Protein AF-A0A1Z1WS24-F1 (afdb_monomer_lite)

pLDDT: mean 85.0, std 11.17, range [39.12, 95.31]

Radius of gyration: 17.43 Å; chains: 1; bounding box: 43×32×45 Å

Foldseek 3Di:
DAEPPDGPDDQVVDDPPPGDDDDYDPHLVVVVVCVLVVNDDDDDAPVSCVVDPDPSDDDDDDPPDDHDDDDDDDDPDDPDPCPVVVVVVVVVVVVVVVVVPDD

Sequence (103 aa):
MICSTAATTAAHLWPTGRRPHTFEVPGVDEWLTTIATGEAVGVTAESAGHSHPHPAVRYVPLTDAPSVTVHLVHPRVPRHPATAEFLDHIRLLLAGATRAGRP

Structure (mmCIF, N/CA/C/O backbone):
data_AF-A0A1Z1WS24-F1
#
_entry.id   AF-A0A1Z1WS24-F1
#
loop_
_atom_site.group_PDB
_atom_site.id
_atom_site.type_symbol
_atom_site.label_atom_id
_atom_site.label_alt_id
_atom_site.label_comp_id
_atom_site.label_asym_id
_atom_site.label_entity_id
_atom_site.label_seq_id
_atom_site.pdbx_PDB_ins_code
_atom_site.Cartn_x
_atom_site.Cartn_y
_atom_site.Cartn_z
_atom_site.occupancy
_atom_site.B_iso_or_equiv
_atom_site.auth_seq_id
_atom_site.auth_comp_id
_atom_site.auth_asym_id
_atom_site.auth_atom_id
_atom_site.pdbx_PDB_model_num
ATOM 1 N N . MET A 1 1 ? -4.341 7.921 9.216 1.00 68.00 1 MET A N 1
ATOM 2 C CA . MET A 1 1 ? -3.086 8.657 8.939 1.00 68.00 1 MET A CA 1
ATOM 3 C C . MET A 1 1 ? -2.650 8.422 7.500 1.00 68.00 1 MET A C 1
ATOM 5 O O . MET A 1 1 ? -2.885 7.320 7.010 1.00 68.00 1 MET A O 1
ATOM 9 N N . ILE A 1 2 ? -2.063 9.421 6.835 1.00 72.56 2 ILE A N 1
ATOM 10 C CA . ILE A 1 2 ? -1.593 9.334 5.439 1.00 72.56 2 ILE A CA 1
ATOM 11 C C . ILE A 1 2 ? -0.080 9.609 5.413 1.00 72.56 2 ILE A C 1
ATOM 13 O O . ILE A 1 2 ? 0.370 10.602 5.977 1.00 72.56 2 ILE A O 1
ATOM 17 N N . CYS A 1 3 ? 0.700 8.724 4.786 1.00 61.47 3 CYS A N 1
ATOM 18 C CA . CYS A 1 3 ? 2.137 8.931 4.574 1.00 61.47 3 CYS A CA 1
ATOM 19 C C . CYS A 1 3 ? 2.363 9.932 3.431 1.00 61.47 3 CYS A C 1
ATOM 21 O O . CYS A 1 3 ? 1.850 9.729 2.333 1.00 61.47 3 CYS A O 1
ATOM 23 N N . SER A 1 4 ? 3.145 10.987 3.649 1.00 64.50 4 SER A N 1
ATOM 24 C CA . SER A 1 4 ? 3.348 12.041 2.641 1.00 64.50 4 SER A CA 1
ATOM 25 C C . SER A 1 4 ? 4.107 11.576 1.387 1.00 64.50 4 SER A C 1
ATOM 27 O O . SER A 1 4 ? 3.934 12.150 0.314 1.00 64.50 4 SER A O 1
ATOM 29 N N . THR A 1 5 ? 4.923 10.523 1.490 1.00 60.28 5 THR A N 1
ATOM 30 C CA . THR A 1 5 ? 5.848 10.092 0.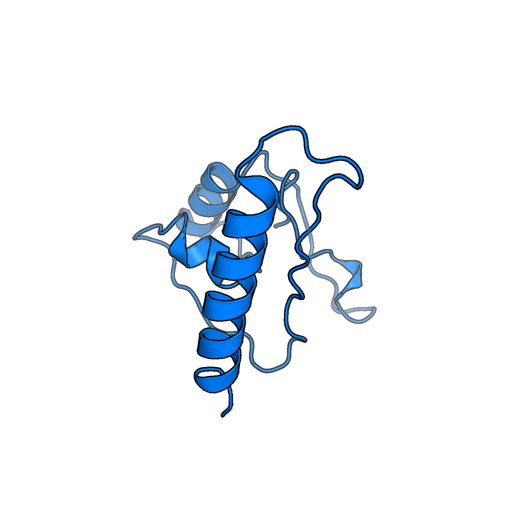423 1.00 60.28 5 THR A CA 1
ATOM 31 C C . THR A 1 5 ? 5.430 8.817 -0.306 1.00 60.28 5 THR A C 1
ATOM 33 O O . THR A 1 5 ? 5.878 8.578 -1.426 1.00 60.28 5 THR A O 1
ATOM 36 N N . ALA A 1 6 ? 4.567 7.998 0.296 1.00 62.84 6 ALA A N 1
ATOM 37 C CA . ALA A 1 6 ? 4.192 6.690 -0.245 1.00 62.84 6 ALA A CA 1
ATOM 38 C C . ALA A 1 6 ? 2.723 6.317 0.022 1.00 62.84 6 ALA A C 1
ATOM 40 O O . ALA A 1 6 ? 2.371 5.135 0.033 1.00 62.84 6 ALA A O 1
ATOM 41 N N . ALA A 1 7 ? 1.848 7.299 0.269 1.00 70.06 7 ALA A N 1
ATOM 42 C CA . ALA A 1 7 ? 0.438 7.009 0.496 1.00 70.06 7 ALA A CA 1
ATOM 43 C C . ALA A 1 7 ? -0.238 6.427 -0.746 1.00 70.06 7 ALA A C 1
ATOM 45 O O . ALA A 1 7 ? -0.357 7.061 -1.790 1.00 70.06 7 ALA A O 1
ATOM 46 N N . THR A 1 8 ? -0.789 5.235 -0.565 1.00 75.12 8 THR A N 1
ATOM 47 C CA . THR A 1 8 ? -1.732 4.597 -1.488 1.00 75.12 8 THR A CA 1
ATOM 48 C C . THR A 1 8 ? -3.186 4.801 -1.049 1.00 75.12 8 THR A C 1
ATOM 50 O O . THR A 1 8 ? -4.109 4.320 -1.699 1.00 75.12 8 THR A O 1
ATOM 53 N N . THR A 1 9 ? -3.405 5.533 0.049 1.00 76.94 9 THR A N 1
ATOM 54 C CA . THR A 1 9 ? -4.710 5.725 0.690 1.00 76.94 9 THR A CA 1
ATOM 55 C C . THR A 1 9 ? -5.000 7.201 0.933 1.00 76.94 9 THR A C 1
ATOM 57 O O . THR A 1 9 ? -4.125 7.926 1.402 1.00 76.94 9 THR A O 1
ATOM 60 N N . ALA A 1 10 ? -6.240 7.637 0.706 1.00 82.50 10 ALA A N 1
ATOM 61 C CA . ALA A 1 10 ? -6.675 9.011 0.952 1.00 82.50 10 ALA A CA 1
ATOM 62 C C . ALA A 1 10 ? -8.124 9.069 1.454 1.00 82.50 10 ALA A C 1
ATOM 64 O O . ALA A 1 10 ? -8.926 8.196 1.139 1.00 82.50 10 ALA A O 1
ATOM 65 N N . ALA A 1 11 ? -8.492 10.124 2.190 1.00 83.94 11 ALA A N 1
ATOM 66 C CA . ALA A 1 11 ? -9.811 10.244 2.830 1.00 83.94 11 ALA A CA 1
ATOM 67 C C . ALA A 1 11 ? -11.004 10.118 1.856 1.00 83.94 11 ALA A C 1
ATOM 69 O O . ALA A 1 11 ? -12.081 9.680 2.252 1.00 83.94 11 ALA A O 1
ATOM 70 N N . HIS A 1 12 ? -10.826 10.474 0.579 1.00 83.31 12 HIS A N 1
ATOM 71 C CA . HIS A 1 12 ? -11.874 10.364 -0.440 1.00 83.31 12 HIS A CA 1
ATOM 72 C C . HIS A 1 12 ? -12.206 8.916 -0.838 1.00 83.31 12 HIS A C 1
ATOM 74 O O . HIS A 1 12 ? -13.237 8.708 -1.470 1.00 83.31 12 HIS A O 1
ATOM 80 N N . LEU A 1 13 ? -11.374 7.936 -0.458 1.00 85.12 13 LEU A N 1
ATOM 81 C CA . LEU A 1 13 ? -11.658 6.509 -0.644 1.00 85.12 13 LEU A CA 1
ATOM 82 C C . LEU A 1 13 ? -12.800 6.017 0.258 1.00 85.12 13 LEU A C 1
ATOM 84 O O . LEU A 1 13 ? -13.372 4.961 0.006 1.00 85.12 13 LEU A O 1
ATOM 88 N N . TRP A 1 14 ? -13.156 6.781 1.295 1.00 86.56 14 TRP A N 1
ATOM 89 C CA . TRP A 1 14 ? -14.285 6.473 2.166 1.00 86.56 14 TRP A CA 1
ATOM 90 C C . TRP A 1 14 ? -15.582 7.125 1.665 1.00 86.56 14 TRP A C 1
ATOM 92 O O . TRP A 1 14 ? -15.557 8.281 1.212 1.00 86.56 14 TRP A O 1
ATOM 102 N N . PRO A 1 15 ? -16.735 6.437 1.814 1.00 87.81 15 PRO A N 1
ATOM 103 C CA . PRO A 1 15 ? -18.041 6.996 1.492 1.00 87.81 15 PRO A CA 1
ATOM 104 C C . PRO A 1 15 ? -18.287 8.342 2.177 1.00 87.81 15 PRO A C 1
ATOM 106 O O . PRO A 1 15 ? -17.861 8.582 3.313 1.00 87.81 15 PRO A O 1
ATOM 109 N N . THR A 1 16 ? -19.026 9.218 1.500 1.00 88.50 16 THR A N 1
ATOM 110 C CA . THR A 1 16 ? -19.462 10.499 2.062 1.00 88.50 16 THR A CA 1
ATOM 111 C C . THR A 1 16 ? -20.204 10.266 3.385 1.00 88.50 16 THR A C 1
ATOM 113 O O . THR A 1 16 ? -21.087 9.418 3.464 1.00 88.50 16 THR A O 1
ATOM 116 N N . GLY A 1 17 ? -19.812 10.984 4.444 1.00 88.56 17 GLY A N 1
ATOM 117 C CA . GLY A 1 17 ? -20.352 10.810 5.802 1.00 88.56 17 GLY A CA 1
ATOM 118 C C . GLY A 1 17 ? -19.636 9.765 6.672 1.00 88.56 17 GLY A C 1
ATOM 119 O O . GLY A 1 17 ? -19.916 9.691 7.863 1.00 88.56 17 GLY A O 1
ATOM 120 N N . ARG A 1 18 ? -18.689 8.991 6.119 1.00 88.19 18 ARG A N 1
ATOM 121 C CA . ARG A 1 18 ? -17.843 8.029 6.862 1.00 88.19 18 ARG A CA 1
ATOM 122 C C . ARG A 1 18 ? -16.344 8.270 6.675 1.00 88.19 18 ARG A C 1
ATOM 124 O O . ARG A 1 18 ? -15.535 7.367 6.873 1.00 88.19 18 ARG A O 1
ATOM 131 N N . ARG A 1 19 ? -15.966 9.477 6.253 1.00 89.69 19 ARG A N 1
ATOM 132 C CA . ARG A 1 19 ? -14.561 9.829 6.045 1.00 89.69 19 ARG A CA 1
ATOM 133 C C . ARG A 1 19 ? -13.856 9.972 7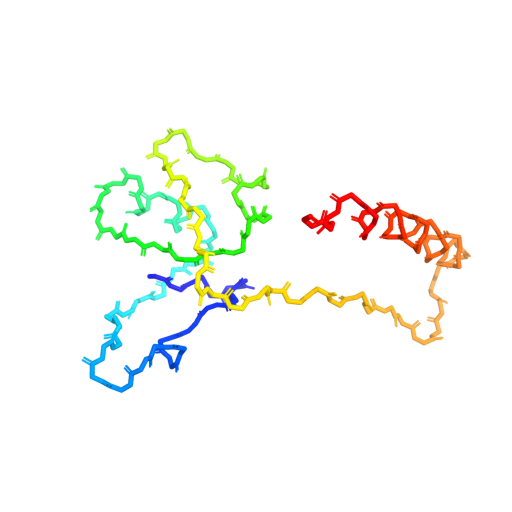.394 1.00 89.69 19 ARG A C 1
ATOM 135 O O . ARG A 1 19 ? -14.362 10.706 8.242 1.00 89.69 19 ARG A O 1
ATOM 142 N N . PRO A 1 20 ? -12.710 9.308 7.600 1.00 88.12 20 PRO A N 1
ATOM 143 C CA . PRO A 1 20 ? -11.942 9.480 8.822 1.00 88.12 20 PRO A CA 1
ATOM 144 C C . PRO A 1 20 ? -11.315 10.877 8.870 1.00 88.12 20 PRO A C 1
ATOM 146 O O . PRO A 1 20 ? -11.032 11.483 7.834 1.00 88.12 20 PRO A O 1
ATOM 149 N N . HIS A 1 21 ? -11.029 11.360 10.078 1.00 88.69 21 HIS A N 1
ATOM 150 C CA . HIS A 1 21 ? -10.102 12.473 10.249 1.00 88.69 21 HIS A CA 1
ATOM 151 C C . HIS A 1 21 ? -8.688 12.001 9.898 1.00 88.69 21 HIS A C 1
ATOM 153 O O . HIS A 1 21 ? -8.233 10.951 10.358 1.00 88.69 21 HIS A O 1
ATOM 159 N N . THR A 1 22 ? -7.996 12.763 9.057 1.00 88.94 22 THR A N 1
ATOM 160 C CA . THR A 1 22 ? -6.658 12.417 8.576 1.00 88.94 22 THR A CA 1
ATOM 161 C C . THR A 1 22 ? -5.678 13.533 8.876 1.00 88.94 22 THR A C 1
ATOM 163 O O . THR A 1 22 ? -6.007 14.705 8.734 1.00 88.94 22 THR A O 1
ATOM 166 N N . PHE A 1 23 ? -4.458 13.144 9.219 1.00 88.56 23 PHE A N 1
ATOM 167 C CA . PHE A 1 23 ? -3.293 14.010 9.287 1.00 88.56 23 PHE A CA 1
ATOM 168 C C . PHE A 1 23 ? -2.133 13.334 8.553 1.00 88.56 23 PHE A C 1
ATOM 170 O O . PHE A 1 23 ? -2.145 12.109 8.343 1.00 88.56 23 PHE A O 1
ATOM 177 N N . GLU A 1 24 ? -1.176 14.154 8.139 1.00 87.25 24 GLU A N 1
ATOM 178 C CA . GLU A 1 24 ? 0.019 13.727 7.423 1.00 87.25 24 GLU A CA 1
ATOM 179 C C . GLU A 1 24 ? 1.171 13.475 8.389 1.00 87.25 24 GLU A C 1
ATOM 181 O O . GLU A 1 24 ? 1.296 14.142 9.417 1.00 87.25 24 GLU A O 1
ATOM 186 N N . VAL A 1 25 ? 2.019 12.516 8.029 1.00 87.44 25 VAL A N 1
ATOM 187 C CA . VAL A 1 25 ? 3.286 12.242 8.711 1.00 87.44 25 VAL A CA 1
ATOM 188 C C . VAL A 1 25 ? 4.434 12.181 7.699 1.00 87.44 25 VAL A C 1
ATOM 190 O O . VAL A 1 25 ? 4.186 11.902 6.519 1.00 87.44 25 VAL A O 1
ATOM 193 N N . PRO A 1 26 ? 5.683 12.450 8.127 1.00 84.12 26 PRO A N 1
ATOM 194 C CA . PRO A 1 26 ? 6.820 12.618 7.218 1.00 84.12 26 PRO A CA 1
ATOM 195 C C . PRO A 1 26 ? 7.213 11.350 6.453 1.00 84.12 26 PRO A C 1
ATOM 197 O O . PRO A 1 26 ? 7.698 11.439 5.326 1.00 84.12 26 PRO A O 1
ATOM 200 N N . GLY A 1 27 ? 6.985 10.177 7.040 1.00 86.12 27 GLY A N 1
ATOM 201 C CA . GLY A 1 27 ? 7.431 8.909 6.485 1.00 86.12 27 GLY A CA 1
ATOM 202 C C . GLY A 1 27 ? 6.775 7.708 7.152 1.00 86.12 27 GLY A C 1
ATOM 203 O O . GLY A 1 27 ? 5.895 7.837 8.006 1.00 86.12 27 GLY A O 1
ATOM 204 N N . VAL A 1 28 ? 7.183 6.518 6.709 1.00 86.75 28 VAL A N 1
ATOM 205 C CA . VAL A 1 28 ? 6.653 5.241 7.208 1.00 86.75 28 VAL A CA 1
ATOM 206 C C . VAL A 1 28 ? 7.088 4.974 8.650 1.00 86.75 28 VAL A C 1
ATOM 208 O O . VAL A 1 28 ? 6.294 4.447 9.422 1.00 86.75 28 VAL A O 1
ATOM 211 N N . ASP A 1 29 ? 8.294 5.371 9.049 1.00 88.31 29 ASP A N 1
ATOM 212 C CA . ASP A 1 29 ? 8.791 5.106 10.404 1.00 88.31 29 ASP A CA 1
ATOM 213 C C . ASP A 1 29 ? 8.070 5.962 11.455 1.00 88.31 29 ASP A C 1
ATOM 215 O O . ASP A 1 29 ? 7.637 5.455 12.497 1.00 88.31 29 ASP A O 1
ATOM 219 N N . GLU A 1 30 ? 7.847 7.247 11.167 1.00 89.12 30 GLU A N 1
ATOM 220 C CA . GLU A 1 30 ? 7.033 8.120 12.018 1.00 89.12 30 GLU A CA 1
ATOM 221 C C . GLU A 1 30 ? 5.580 7.639 12.053 1.00 89.12 30 GLU A C 1
ATOM 223 O O . GLU A 1 30 ? 4.960 7.608 13.117 1.00 89.12 30 GLU A O 1
ATOM 228 N N . TRP A 1 31 ? 5.056 7.192 10.906 1.00 90.38 31 TRP A N 1
ATOM 229 C CA . TRP A 1 31 ? 3.728 6.587 10.813 1.00 90.38 31 TRP A CA 1
ATOM 230 C C . TRP A 1 31 ? 3.586 5.369 11.739 1.00 90.38 31 TRP A C 1
ATOM 232 O O . TRP A 1 31 ? 2.626 5.289 12.508 1.00 90.38 31 TRP A O 1
ATOM 242 N N . LEU A 1 32 ? 4.555 4.445 11.717 1.00 91.62 32 LEU A N 1
ATOM 243 C CA . LEU A 1 32 ? 4.575 3.254 12.577 1.00 91.62 32 LEU A CA 1
ATOM 244 C C . LEU A 1 32 ? 4.694 3.618 14.055 1.00 91.62 32 LEU A C 1
ATOM 246 O O . LEU A 1 32 ? 4.007 3.022 14.886 1.00 91.62 32 LEU A O 1
ATOM 250 N N . THR A 1 33 ? 5.522 4.611 14.374 1.00 92.44 33 THR A N 1
ATOM 251 C CA . THR A 1 33 ? 5.721 5.085 15.748 1.00 92.44 33 THR A CA 1
ATOM 252 C C . THR A 1 33 ? 4.415 5.617 16.335 1.00 92.44 33 THR A C 1
ATOM 254 O O . THR A 1 33 ? 4.024 5.203 17.424 1.00 92.44 33 THR A O 1
ATOM 257 N N . THR A 1 34 ? 3.679 6.461 15.607 1.00 93.69 34 THR A N 1
ATOM 258 C CA . THR A 1 34 ? 2.392 6.996 16.084 1.00 93.69 34 THR A CA 1
ATOM 259 C C . THR A 1 34 ? 1.294 5.925 16.188 1.00 93.69 34 THR A C 1
ATOM 261 O O . THR A 1 34 ? 0.385 6.035 17.010 1.00 93.69 34 THR A O 1
ATOM 264 N N . ILE A 1 35 ? 1.348 4.858 15.383 1.00 94.38 35 ILE A N 1
ATOM 265 C CA . ILE A 1 35 ? 0.440 3.712 15.571 1.00 94.38 35 ILE A CA 1
ATOM 266 C C . ILE A 1 35 ? 0.831 2.929 16.830 1.00 94.38 35 ILE A C 1
ATOM 268 O O . ILE A 1 35 ? -0.038 2.535 17.607 1.00 94.38 35 ILE A O 1
ATOM 272 N N . ALA A 1 36 ? 2.130 2.727 17.062 1.00 94.69 36 ALA A N 1
ATOM 273 C CA . ALA A 1 36 ? 2.643 2.000 18.220 1.00 94.69 36 ALA A CA 1
ATOM 274 C C . ALA A 1 36 ? 2.340 2.693 19.560 1.00 94.69 36 ALA A C 1
ATOM 276 O O . ALA A 1 36 ? 2.186 2.005 20.570 1.00 94.69 36 ALA A O 1
ATOM 277 N N . THR A 1 37 ? 2.207 4.024 19.583 1.00 94.88 37 THR A N 1
ATOM 278 C CA . THR A 1 37 ? 1.755 4.777 20.769 1.00 94.88 37 THR A CA 1
ATOM 279 C C . THR A 1 37 ? 0.250 4.649 21.028 1.00 94.88 37 THR A C 1
ATOM 281 O O . THR A 1 37 ? -0.230 5.089 22.071 1.00 94.88 37 THR A O 1
ATOM 284 N N . GLY A 1 38 ? -0.507 4.028 20.116 1.00 92.50 38 GLY A N 1
ATOM 285 C CA . GLY A 1 38 ? -1.960 3.877 20.219 1.00 92.50 38 GLY A CA 1
ATOM 286 C C . GLY A 1 38 ? -2.743 5.148 19.880 1.00 92.50 38 GLY A C 1
ATOM 287 O O . GLY A 1 38 ? -3.955 5.190 20.085 1.00 92.50 38 GLY A O 1
ATOM 288 N N . GLU A 1 39 ? -2.080 6.177 19.351 1.00 91.38 39 GLU A N 1
ATOM 289 C CA . GLU A 1 39 ? -2.697 7.473 19.049 1.00 91.38 39 GLU A CA 1
ATOM 290 C C . GLU A 1 39 ? -3.484 7.465 17.732 1.00 91.38 39 GLU A C 1
ATOM 292 O O . GLU A 1 39 ? -4.379 8.288 17.530 1.00 91.38 39 GLU A O 1
ATOM 297 N N . ALA A 1 40 ? -3.168 6.543 16.819 1.00 92.12 40 ALA A N 1
ATOM 298 C CA . ALA A 1 40 ? -3.805 6.476 15.513 1.00 92.12 40 ALA A CA 1
ATOM 299 C C . ALA A 1 40 ? -3.864 5.059 14.933 1.00 92.12 40 ALA A C 1
ATOM 301 O O . ALA A 1 40 ? -3.138 4.152 15.328 1.00 92.12 40 ALA A O 1
ATOM 302 N N . VAL A 1 41 ? -4.703 4.912 13.906 1.00 91.38 41 VAL A N 1
ATOM 303 C CA . VAL A 1 41 ? -4.688 3.774 12.983 1.00 91.38 41 VAL A CA 1
ATOM 304 C C . VAL A 1 41 ? -4.316 4.235 11.575 1.00 91.38 41 VAL A C 1
ATOM 306 O O . VAL A 1 41 ? -4.514 5.397 11.183 1.00 91.38 41 VAL A O 1
ATOM 309 N N . GLY A 1 42 ? -3.798 3.300 10.789 1.00 89.38 42 GLY A N 1
ATOM 310 C CA . GLY A 1 42 ? -3.424 3.530 9.406 1.00 89.38 42 GLY A CA 1
ATOM 311 C C . GLY A 1 42 ? -3.859 2.385 8.502 1.00 89.38 42 GLY A C 1
ATOM 312 O O . GLY A 1 42 ? -4.048 1.257 8.946 1.00 89.38 42 GLY A O 1
ATOM 313 N N . VAL A 1 43 ? -4.021 2.704 7.223 1.00 89.31 43 VAL A N 1
ATOM 314 C CA . VAL A 1 43 ? -4.227 1.724 6.158 1.00 89.31 43 VAL A CA 1
ATOM 315 C C . VAL A 1 43 ? -3.018 1.814 5.241 1.00 89.31 43 VAL A C 1
ATOM 317 O O . VAL A 1 43 ? -2.542 2.911 4.955 1.00 89.31 43 VAL A O 1
ATOM 320 N N . THR A 1 44 ? -2.498 0.668 4.822 1.00 87.25 44 THR A N 1
ATOM 321 C CA . THR A 1 44 ? -1.325 0.587 3.954 1.00 87.25 44 THR A CA 1
ATOM 322 C C . THR A 1 44 ? -1.419 -0.638 3.050 1.00 87.25 44 THR A C 1
ATOM 324 O O . THR A 1 44 ? -2.220 -1.540 3.301 1.00 87.25 44 THR A O 1
ATOM 327 N N . ALA A 1 45 ? -0.605 -0.671 1.997 1.00 87.69 45 ALA A N 1
ATOM 328 C CA . ALA A 1 45 ? -0.420 -1.880 1.208 1.00 87.69 45 ALA A CA 1
ATOM 329 C C . ALA A 1 45 ? 0.311 -2.943 2.041 1.00 87.69 45 ALA A C 1
ATOM 331 O O . ALA A 1 45 ? 1.179 -2.622 2.853 1.00 87.69 45 ALA A O 1
ATOM 332 N N . GLU A 1 46 ? 0.013 -4.218 1.795 1.00 88.06 46 GLU A N 1
ATOM 333 C CA . GLU A 1 46 ? 0.628 -5.348 2.503 1.00 88.06 46 GLU A CA 1
ATOM 334 C C . GLU A 1 46 ? 2.168 -5.317 2.464 1.00 88.06 46 GLU A C 1
ATOM 336 O O . GLU A 1 46 ? 2.831 -5.659 3.445 1.00 88.06 46 GLU A O 1
ATOM 341 N N . SER A 1 47 ? 2.753 -4.848 1.359 1.00 84.75 47 SER A N 1
ATOM 342 C CA . SER A 1 47 ? 4.205 -4.726 1.199 1.00 84.75 47 SER A CA 1
ATOM 343 C C . SER A 1 47 ? 4.855 -3.822 2.246 1.00 84.75 47 SER A C 1
ATOM 345 O O . SER A 1 47 ? 5.967 -4.107 2.680 1.00 84.75 47 SER A O 1
ATOM 347 N N . ALA A 1 48 ? 4.174 -2.769 2.706 1.00 82.69 48 ALA A N 1
ATOM 348 C CA . ALA A 1 48 ? 4.732 -1.863 3.704 1.00 82.69 48 ALA A CA 1
ATOM 349 C C . ALA A 1 48 ? 4.984 -2.577 5.038 1.00 82.69 48 ALA A C 1
ATOM 351 O O . ALA A 1 48 ? 6.023 -2.346 5.652 1.00 82.69 48 ALA A O 1
ATOM 352 N N . GLY A 1 49 ? 4.083 -3.482 5.442 1.00 84.06 49 GLY A N 1
ATOM 353 C CA . GLY A 1 49 ? 4.248 -4.269 6.665 1.00 84.06 49 GLY A CA 1
ATOM 354 C C . GLY A 1 49 ? 5.360 -5.312 6.585 1.00 84.06 49 GLY A C 1
ATOM 355 O O . GLY A 1 49 ? 5.951 -5.654 7.606 1.00 84.06 49 GLY A O 1
ATOM 356 N N . HIS A 1 50 ? 5.686 -5.765 5.374 1.00 86.19 50 HIS A N 1
ATOM 357 C CA . HIS A 1 50 ? 6.825 -6.646 5.124 1.00 86.19 50 HIS A CA 1
ATOM 358 C C . HIS A 1 50 ? 8.156 -5.884 5.089 1.00 86.19 50 HIS A C 1
ATOM 360 O O . HIS A 1 50 ? 9.153 -6.383 5.603 1.00 86.19 50 HIS A O 1
ATOM 366 N N . SER A 1 51 ? 8.179 -4.686 4.496 1.00 86.44 51 SER A N 1
ATOM 367 C CA . SER A 1 51 ? 9.399 -3.878 4.369 1.00 86.44 51 SER A CA 1
ATOM 368 C C . SER A 1 51 ? 9.781 -3.152 5.660 1.00 86.44 51 SER A C 1
ATOM 370 O O . SER A 1 51 ? 10.967 -3.010 5.941 1.00 86.44 51 SER A O 1
ATOM 372 N N . HIS A 1 52 ? 8.793 -2.698 6.437 1.00 87.44 52 HIS A N 1
ATOM 373 C CA . HIS A 1 52 ? 8.991 -1.940 7.677 1.00 87.44 52 HIS A CA 1
ATOM 374 C C . HIS A 1 52 ? 8.176 -2.579 8.819 1.00 87.44 52 HIS A C 1
ATOM 376 O O . HIS A 1 52 ? 7.190 -2.008 9.295 1.00 87.44 52 HIS A O 1
ATOM 382 N N . PRO A 1 53 ? 8.513 -3.809 9.246 1.00 89.12 53 PRO A N 1
ATOM 383 C CA . PRO A 1 53 ? 7.814 -4.444 10.353 1.00 89.12 53 PRO A CA 1
ATOM 384 C C . PRO A 1 53 ? 8.099 -3.688 11.656 1.00 89.12 53 PRO A C 1
ATOM 386 O O . PRO A 1 53 ? 9.246 -3.369 11.963 1.00 89.12 53 PRO A O 1
ATOM 389 N N . HIS A 1 54 ? 7.062 -3.451 12.461 1.00 92.44 54 HIS A N 1
ATOM 390 C CA . HIS A 1 54 ? 7.200 -2.847 13.784 1.00 92.44 54 HIS A CA 1
ATOM 391 C C . HIS A 1 54 ? 6.587 -3.771 14.845 1.00 92.44 54 HIS A C 1
ATOM 393 O O . HIS A 1 54 ? 5.413 -4.124 14.722 1.00 92.44 54 HIS A O 1
ATOM 399 N N . PRO A 1 55 ? 7.325 -4.159 15.903 1.00 92.94 55 PRO A N 1
ATOM 400 C CA . PRO A 1 55 ? 6.899 -5.214 16.830 1.00 92.94 55 PRO A CA 1
ATOM 401 C C . PRO A 1 55 ? 5.648 -4.854 17.642 1.00 92.94 55 PRO A C 1
ATOM 403 O O . PRO A 1 55 ? 4.897 -5.737 18.042 1.00 92.94 55 PRO A O 1
ATOM 406 N N . ALA A 1 56 ? 5.410 -3.562 17.872 1.00 95.00 56 ALA A N 1
ATOM 407 C CA . ALA A 1 56 ? 4.223 -3.076 18.575 1.00 95.00 56 ALA A CA 1
ATOM 408 C C . ALA A 1 56 ? 3.011 -2.828 17.654 1.00 95.00 56 ALA A C 1
ATOM 410 O O . ALA A 1 56 ? 1.965 -2.395 18.131 1.00 95.00 56 ALA A O 1
ATOM 411 N N . VAL A 1 57 ? 3.131 -3.073 16.342 1.00 95.31 57 VAL A N 1
ATOM 412 C CA . VAL A 1 57 ? 2.050 -2.842 15.373 1.00 95.31 57 VAL A CA 1
ATOM 413 C C . VAL A 1 57 ? 1.492 -4.177 14.898 1.00 95.31 57 VAL A C 1
ATOM 415 O O . VAL A 1 57 ? 2.217 -5.048 14.422 1.00 95.31 57 VAL A O 1
ATOM 418 N N . ARG A 1 58 ? 0.169 -4.326 14.987 1.00 94.69 58 ARG A N 1
ATOM 419 C CA . ARG A 1 58 ? -0.544 -5.485 14.451 1.00 94.69 58 ARG A CA 1
ATOM 420 C C . ARG A 1 58 ? -1.151 -5.151 13.093 1.00 94.69 58 ARG A C 1
ATOM 422 O O . ARG A 1 58 ? -1.968 -4.241 12.990 1.00 94.69 58 ARG A O 1
ATOM 429 N N . TYR A 1 59 ? -0.815 -5.944 12.081 1.00 92.38 59 TYR A N 1
ATOM 430 C CA . TYR A 1 59 ? -1.411 -5.850 10.750 1.00 92.38 59 TYR A CA 1
ATOM 431 C C . TYR A 1 59 ? -2.694 -6.681 10.673 1.00 92.38 59 TYR A C 1
ATOM 433 O O . TYR A 1 59 ? -2.728 -7.835 11.105 1.00 92.38 59 TYR A O 1
ATOM 441 N N . VAL A 1 60 ? -3.757 -6.084 10.133 1.00 93.00 60 VAL A N 1
ATOM 442 C CA . VAL A 1 60 ? -5.061 -6.730 9.936 1.00 93.00 60 VAL A CA 1
ATOM 443 C C . VAL A 1 60 ? -5.429 -6.621 8.454 1.00 93.00 60 VAL A C 1
ATOM 445 O O . VAL A 1 60 ? -5.416 -5.506 7.928 1.00 93.00 60 VAL A O 1
ATOM 448 N N . PRO A 1 61 ? -5.740 -7.736 7.767 1.00 91.19 61 PRO A N 1
ATOM 449 C CA . PRO A 1 61 ? -6.099 -7.697 6.355 1.00 91.19 61 PRO A CA 1
ATOM 450 C C . PRO A 1 61 ? -7.459 -7.017 6.148 1.00 91.19 61 PRO A C 1
ATOM 452 O O . PRO A 1 61 ? -8.416 -7.297 6.869 1.00 91.19 61 PRO A O 1
ATOM 455 N N . LEU A 1 62 ? -7.544 -6.153 5.134 1.00 89.50 62 LEU A N 1
ATOM 456 C CA . LEU A 1 62 ? -8.802 -5.573 4.657 1.00 89.50 62 LEU A CA 1
ATOM 457 C C . LEU A 1 62 ? -9.336 -6.425 3.506 1.00 89.50 62 LEU A C 1
ATOM 459 O O . LEU A 1 62 ? -8.699 -6.519 2.460 1.00 89.50 62 LEU A O 1
ATOM 463 N N . THR A 1 63 ? -10.485 -7.065 3.707 1.00 89.06 63 THR A N 1
ATOM 464 C CA . THR A 1 63 ? -11.060 -8.029 2.753 1.00 89.06 63 THR A CA 1
ATOM 465 C C . THR A 1 63 ? -12.073 -7.411 1.791 1.00 89.06 63 THR A C 1
ATOM 467 O O . THR A 1 63 ? -12.395 -8.014 0.772 1.00 89.06 63 THR A O 1
ATOM 470 N N . ASP A 1 64 ? -12.567 -6.214 2.097 1.00 88.38 64 ASP A N 1
ATOM 471 C CA . ASP A 1 64 ? -13.554 -5.452 1.327 1.00 88.38 64 ASP A CA 1
ATOM 472 C C . ASP A 1 64 ? -12.935 -4.273 0.554 1.00 88.38 64 ASP A C 1
ATOM 474 O O . ASP A 1 64 ? -13.650 -3.465 -0.041 1.00 88.38 64 ASP A O 1
ATOM 478 N N . ALA A 1 65 ? -11.603 -4.178 0.535 1.00 85.56 65 ALA A N 1
ATOM 479 C CA . ALA A 1 65 ? -10.865 -3.161 -0.199 1.00 85.56 65 ALA A CA 1
ATOM 480 C C . ALA A 1 65 ? -10.392 -3.687 -1.569 1.00 85.56 65 ALA A C 1
ATOM 482 O O . ALA A 1 65 ? -9.981 -4.845 -1.680 1.00 85.56 65 ALA A O 1
ATOM 483 N N . PRO A 1 66 ? -10.392 -2.847 -2.622 1.00 84.94 66 PR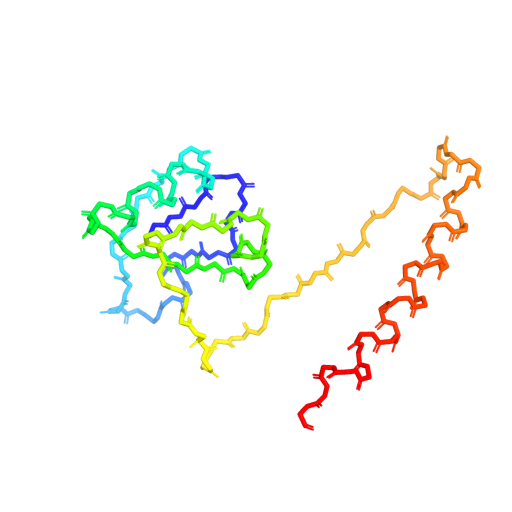O A N 1
ATOM 484 C CA . PRO A 1 66 ? -9.776 -3.214 -3.892 1.00 84.94 66 PRO A CA 1
ATOM 485 C C . PRO A 1 66 ? -8.262 -3.406 -3.729 1.00 84.94 66 PRO A C 1
ATOM 487 O O . PRO A 1 66 ? -7.615 -2.735 -2.923 1.00 84.94 66 PRO A O 1
ATOM 490 N N . SER A 1 67 ? -7.678 -4.295 -4.533 1.00 85.69 67 SER A N 1
ATOM 491 C CA . SER A 1 67 ? -6.233 -4.534 -4.526 1.00 85.69 67 SER A CA 1
ATOM 492 C C . SER A 1 67 ? -5.442 -3.307 -4.987 1.00 85.69 67 SER A C 1
ATOM 494 O O . SER A 1 67 ? -5.822 -2.611 -5.932 1.00 85.69 67 SER A O 1
ATOM 496 N N . VAL A 1 68 ? -4.282 -3.080 -4.366 1.00 85.56 68 VAL A N 1
ATOM 497 C CA . VAL A 1 68 ? -3.332 -2.047 -4.797 1.00 85.56 68 VAL A CA 1
ATOM 498 C C . VAL A 1 68 ? -2.581 -2.544 -6.034 1.00 85.56 68 VAL A C 1
ATOM 500 O O . VAL A 1 68 ? -1.863 -3.539 -5.975 1.00 85.56 68 VAL A O 1
ATOM 503 N N . THR A 1 69 ? -2.742 -1.856 -7.167 1.00 87.06 69 THR A N 1
ATOM 504 C CA . THR A 1 69 ? -2.059 -2.218 -8.421 1.00 87.06 69 THR A CA 1
ATOM 505 C C . THR A 1 69 ? -0.632 -1.673 -8.435 1.00 87.06 69 THR A C 1
ATOM 507 O O . THR A 1 69 ? -0.414 -0.488 -8.190 1.00 87.06 69 THR A O 1
ATOM 510 N N . VAL A 1 70 ? 0.343 -2.527 -8.760 1.00 86.31 70 VAL A N 1
ATOM 511 C CA . VAL A 1 70 ? 1.758 -2.150 -8.901 1.00 86.31 70 VAL A CA 1
ATOM 512 C C . VAL A 1 70 ? 2.135 -2.128 -10.380 1.00 86.31 70 VAL A C 1
ATOM 514 O O . VAL A 1 70 ? 1.933 -3.110 -11.094 1.00 86.31 70 VAL A O 1
ATOM 517 N N . HIS A 1 71 ? 2.713 -1.017 -10.839 1.00 88.06 71 HIS A N 1
ATOM 518 C CA . HIS A 1 71 ? 3.193 -0.860 -12.211 1.00 88.06 71 HIS A CA 1
ATOM 519 C C . HIS A 1 71 ? 4.720 -0.810 -12.255 1.00 88.06 71 HIS A C 1
ATOM 521 O O . HIS A 1 71 ? 5.346 -0.034 -11.536 1.00 88.06 71 HIS A O 1
ATOM 527 N N . LEU A 1 72 ? 5.317 -1.598 -13.151 1.00 89.00 72 LEU A N 1
ATOM 528 C CA . LEU A 1 72 ? 6.729 -1.477 -13.497 1.00 89.00 72 LEU A CA 1
ATOM 529 C C . LEU A 1 72 ? 6.889 -0.452 -14.620 1.00 89.00 72 LEU A C 1
ATOM 531 O O . LEU A 1 72 ? 6.360 -0.640 -15.716 1.00 89.00 72 LEU A O 1
ATOM 535 N N . VAL A 1 73 ? 7.655 0.606 -14.363 1.00 90.44 73 VAL A N 1
ATOM 536 C CA . VAL A 1 73 ? 7.998 1.623 -15.362 1.00 90.44 73 VAL A CA 1
ATOM 537 C C . VAL A 1 73 ? 9.497 1.575 -15.618 1.00 90.44 73 VAL A C 1
ATOM 539 O O . VAL A 1 73 ? 10.293 1.586 -14.683 1.00 90.44 73 VAL A O 1
ATOM 542 N N . HIS A 1 74 ? 9.888 1.547 -16.889 1.00 87.38 74 HIS A N 1
ATOM 543 C CA . HIS A 1 74 ? 11.285 1.625 -17.301 1.00 87.38 74 HIS A CA 1
ATOM 544 C C . HIS A 1 74 ? 11.469 2.682 -18.401 1.00 87.38 74 HIS A C 1
ATOM 546 O O . HIS A 1 74 ? 10.527 2.964 -19.151 1.00 87.38 74 HIS A O 1
ATOM 552 N N . PRO A 1 75 ? 12.669 3.280 -18.535 1.00 87.62 75 PRO A N 1
ATOM 553 C CA . PRO A 1 75 ? 12.956 4.210 -19.620 1.00 87.62 75 PRO A CA 1
ATOM 554 C C . PRO A 1 75 ? 12.747 3.561 -20.994 1.00 87.62 75 PRO A C 1
ATOM 556 O O . PRO A 1 75 ? 13.085 2.392 -21.191 1.00 87.62 75 PRO A O 1
ATOM 559 N N . ARG A 1 76 ? 12.246 4.340 -21.964 1.00 87.31 76 ARG A N 1
ATOM 560 C CA . ARG A 1 76 ? 12.113 3.893 -23.365 1.00 87.31 76 ARG A CA 1
ATOM 561 C C . ARG A 1 76 ? 13.464 3.578 -24.005 1.00 87.31 76 ARG A C 1
ATOM 563 O O . ARG A 1 76 ? 13.553 2.663 -24.812 1.00 87.31 76 ARG A O 1
ATOM 570 N N . VAL A 1 77 ? 14.494 4.341 -23.641 1.00 92.31 77 VAL A N 1
ATOM 571 C CA . VAL A 1 77 ? 15.880 4.119 -24.064 1.00 92.31 77 VAL A CA 1
ATOM 572 C C . VAL A 1 77 ? 16.653 3.566 -22.864 1.00 92.31 77 VAL A C 1
ATOM 574 O O . VAL A 1 77 ? 16.817 4.296 -21.879 1.00 92.31 77 VAL A O 1
ATOM 577 N N . PRO A 1 78 ? 17.100 2.298 -22.902 1.00 86.31 78 PRO A N 1
ATOM 578 C CA . PRO A 1 78 ? 17.882 1.702 -21.826 1.00 86.31 78 PRO A CA 1
ATOM 579 C C . PRO A 1 78 ? 19.172 2.479 -21.568 1.00 86.31 78 PRO A C 1
ATOM 581 O O . PRO A 1 78 ? 19.926 2.772 -22.492 1.00 86.31 78 PRO A O 1
ATOM 584 N N . ARG A 1 79 ? 19.439 2.799 -20.299 1.00 89.06 79 ARG A N 1
ATOM 585 C CA . ARG A 1 79 ? 20.700 3.431 -19.870 1.00 89.06 79 ARG A CA 1
ATOM 586 C C . ARG A 1 79 ? 21.745 2.415 -19.409 1.00 89.06 79 ARG A C 1
ATOM 588 O O . ARG A 1 79 ? 22.894 2.784 -19.205 1.00 89.06 79 ARG A O 1
ATOM 595 N N . HIS A 1 80 ? 21.341 1.158 -19.232 1.00 91.1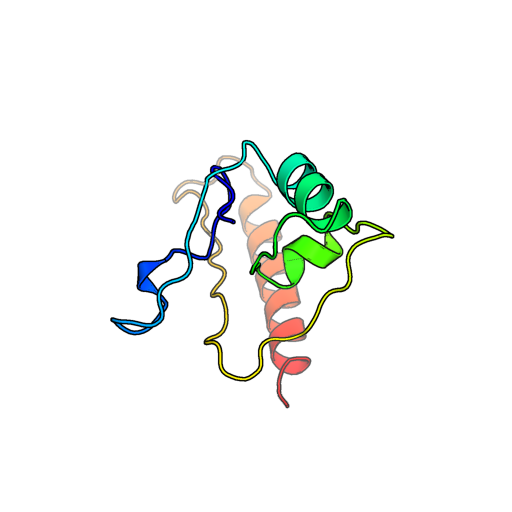2 80 HIS A N 1
ATOM 596 C CA . HIS A 1 80 ? 22.194 0.075 -18.766 1.00 91.12 80 HIS A CA 1
ATOM 597 C C . HIS A 1 80 ? 22.030 -1.148 -19.685 1.00 91.12 80 HIS A C 1
ATOM 599 O O . HIS A 1 80 ? 20.893 -1.497 -20.014 1.00 91.12 80 HIS A O 1
ATOM 605 N N . PRO A 1 81 ? 23.117 -1.832 -20.087 1.00 92.25 81 PRO A N 1
ATOM 606 C CA . PRO A 1 81 ? 23.036 -2.979 -20.998 1.00 92.25 81 PRO A CA 1
ATOM 607 C C . PRO A 1 81 ? 22.171 -4.126 -20.447 1.00 92.25 81 PRO A C 1
ATOM 609 O O . PRO A 1 81 ? 21.459 -4.777 -21.202 1.00 92.25 81 PRO A O 1
ATOM 612 N N . ALA A 1 82 ? 22.146 -4.316 -19.123 1.00 94.44 82 ALA A N 1
ATOM 613 C CA . ALA A 1 82 ? 21.342 -5.355 -18.469 1.00 94.44 82 ALA A CA 1
ATOM 614 C C . ALA A 1 82 ? 19.841 -5.023 -18.309 1.00 94.44 82 ALA A C 1
ATOM 616 O O . ALA A 1 82 ? 19.115 -5.778 -17.669 1.00 94.44 82 ALA A O 1
ATOM 617 N N . THR A 1 83 ? 19.332 -3.901 -18.844 1.00 94.00 83 THR A N 1
ATOM 618 C CA . THR A 1 83 ? 17.902 -3.559 -18.695 1.00 94.00 83 THR A CA 1
ATOM 619 C C . THR A 1 83 ? 16.985 -4.630 -19.292 1.00 94.00 83 THR A C 1
ATOM 621 O O . THR A 1 83 ? 15.964 -4.938 -18.689 1.00 94.00 83 THR A O 1
ATOM 624 N N . ALA A 1 84 ? 17.336 -5.212 -20.444 1.00 91.38 84 ALA A N 1
ATOM 625 C CA . ALA A 1 84 ? 16.522 -6.261 -21.062 1.00 91.38 84 ALA A CA 1
ATOM 626 C C . ALA A 1 84 ? 16.454 -7.519 -20.179 1.00 91.38 84 ALA A C 1
ATOM 628 O O . ALA A 1 84 ? 15.363 -7.983 -19.860 1.00 91.38 84 ALA A O 1
ATOM 629 N N . GLU A 1 85 ? 17.609 -7.990 -19.702 1.00 94.50 85 GLU A N 1
ATOM 630 C CA . GLU A 1 85 ? 17.714 -9.149 -18.808 1.00 94.50 85 GLU A CA 1
ATOM 631 C C . GLU A 1 85 ? 16.940 -8.937 -17.498 1.00 94.50 85 GLU A C 1
ATOM 633 O O . GLU A 1 85 ? 16.200 -9.815 -17.057 1.00 94.50 85 GLU A O 1
ATOM 638 N N . PHE A 1 86 ? 17.031 -7.742 -16.909 1.00 94.00 86 PHE A N 1
ATOM 639 C CA . PHE A 1 86 ? 16.279 -7.389 -15.706 1.00 94.00 86 PHE A CA 1
ATOM 640 C C . PHE A 1 86 ? 14.759 -7.421 -15.930 1.00 94.00 86 PHE A C 1
ATOM 642 O O . PHE A 1 86 ? 14.019 -7.943 -15.094 1.00 94.00 86 PHE A O 1
ATOM 649 N N . LEU A 1 87 ? 14.279 -6.897 -17.063 1.00 93.62 87 LEU A N 1
ATOM 650 C CA . LEU A 1 87 ? 12.853 -6.933 -17.403 1.00 93.62 87 LEU A CA 1
ATOM 651 C C . LEU A 1 87 ? 12.358 -8.365 -17.626 1.00 93.62 87 LEU A C 1
ATOM 653 O O . LEU A 1 87 ? 11.262 -8.700 -17.176 1.00 93.62 87 LEU A O 1
ATOM 657 N N . ASP A 1 88 ? 13.152 -9.210 -18.279 1.00 94.06 88 ASP A N 1
ATOM 658 C CA . ASP A 1 88 ? 12.812 -10.621 -18.474 1.00 94.06 88 ASP A CA 1
ATOM 659 C C . ASP A 1 88 ? 12.782 -11.380 -17.146 1.00 94.06 88 ASP A C 1
ATOM 661 O O . ASP A 1 88 ? 11.835 -12.127 -16.885 1.00 94.06 88 ASP A O 1
ATOM 665 N N . HIS A 1 89 ? 13.736 -11.109 -16.254 1.00 94.88 89 HIS A N 1
ATOM 666 C CA . HIS A 1 89 ? 13.737 -11.676 -14.910 1.00 94.88 89 HIS A CA 1
ATOM 667 C C . HIS A 1 89 ? 12.485 -11.279 -14.113 1.00 94.88 89 HIS A C 1
ATOM 669 O O . HIS A 1 89 ? 11.821 -12.144 -13.535 1.00 94.88 89 HIS A O 1
ATOM 675 N N . ILE A 1 90 ? 12.098 -9.997 -14.134 1.00 93.75 90 ILE A N 1
ATOM 676 C CA . ILE A 1 90 ? 10.872 -9.541 -13.462 1.00 93.75 90 ILE A CA 1
ATOM 677 C C . ILE A 1 90 ? 9.633 -10.217 -14.057 1.00 93.75 90 ILE A C 1
ATOM 679 O O . ILE A 1 90 ? 8.767 -10.661 -13.305 1.00 93.75 90 ILE A O 1
ATOM 683 N N . ARG A 1 91 ? 9.529 -10.335 -15.387 1.00 90.88 91 ARG A N 1
ATOM 684 C CA . ARG A 1 91 ? 8.385 -11.005 -16.033 1.00 90.88 91 ARG A CA 1
ATOM 685 C C . ARG A 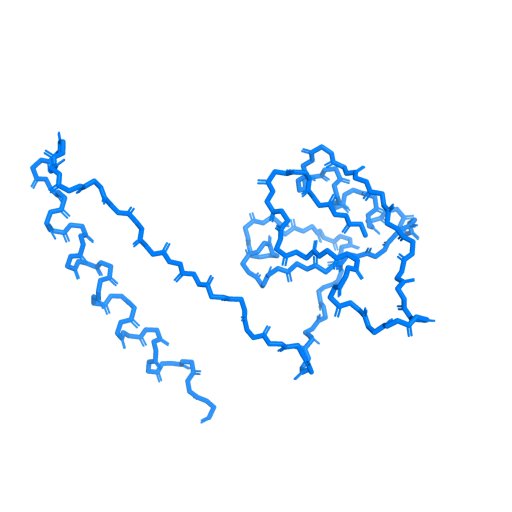1 91 ? 8.246 -12.453 -15.576 1.00 90.88 91 ARG A C 1
ATOM 687 O O . ARG A 1 91 ? 7.132 -12.886 -15.285 1.00 90.88 91 ARG A O 1
ATOM 694 N N . LEU A 1 92 ? 9.357 -13.182 -15.478 1.00 92.31 92 LEU A N 1
ATOM 695 C CA . LEU A 1 92 ? 9.368 -14.560 -14.983 1.00 92.31 92 LEU A CA 1
ATOM 69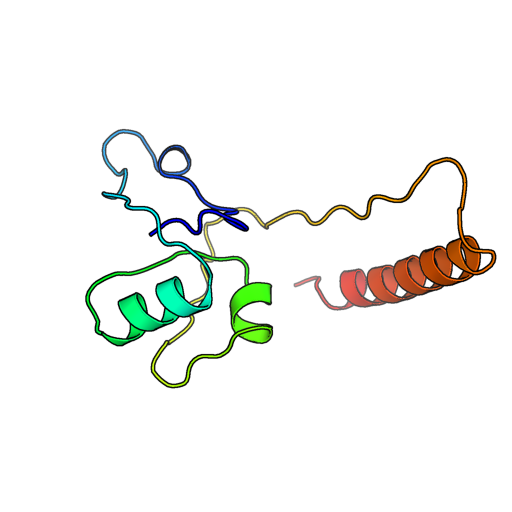6 C C . LEU A 1 92 ? 8.930 -14.637 -13.515 1.00 92.31 92 LEU A C 1
ATOM 698 O O . LEU A 1 92 ? 8.069 -15.452 -13.174 1.00 92.31 92 LEU A O 1
ATOM 702 N N . LEU A 1 93 ? 9.463 -13.754 -12.665 1.00 90.12 93 LEU A N 1
ATOM 703 C CA . LEU A 1 93 ? 9.106 -13.682 -11.247 1.00 90.12 93 LEU A CA 1
ATOM 704 C C . LEU A 1 93 ? 7.612 -13.374 -11.058 1.00 90.12 93 LEU A C 1
ATOM 706 O O . LEU A 1 93 ? 6.928 -14.049 -10.285 1.00 90.12 93 LEU A O 1
ATOM 710 N N . LEU A 1 94 ? 7.074 -12.413 -11.813 1.00 86.75 94 LEU A N 1
ATOM 711 C CA . LEU A 1 94 ? 5.660 -12.036 -11.757 1.00 86.75 94 LEU A CA 1
ATOM 712 C C . LEU A 1 94 ? 4.735 -13.124 -12.317 1.00 86.75 94 LEU A C 1
ATOM 714 O O . LEU A 1 94 ? 3.666 -13.366 -11.754 1.00 86.75 94 LEU A O 1
ATOM 718 N N . ALA A 1 95 ? 5.131 -13.829 -13.381 1.00 84.12 95 ALA A N 1
ATOM 719 C CA . ALA A 1 95 ? 4.366 -14.966 -13.896 1.00 84.12 95 ALA A CA 1
ATOM 720 C C . ALA A 1 95 ? 4.254 -16.101 -12.858 1.00 84.12 95 ALA A C 1
ATOM 722 O O . ALA A 1 95 ? 3.210 -16.754 -12.767 1.00 84.12 95 ALA A O 1
ATOM 723 N N . GLY A 1 96 ? 5.295 -16.300 -12.041 1.00 74.25 96 GLY A N 1
ATOM 724 C CA . GLY A 1 96 ? 5.263 -17.200 -10.886 1.00 74.25 96 GLY A CA 1
ATOM 725 C C . GLY A 1 96 ? 4.350 -16.698 -9.763 1.00 74.25 96 GLY A C 1
ATOM 726 O O . GLY A 1 96 ? 3.509 -17.452 -9.272 1.00 74.25 96 GLY A O 1
ATOM 727 N N . ALA A 1 97 ? 4.447 -15.414 -9.410 1.00 70.12 97 ALA A N 1
ATOM 728 C CA . ALA A 1 97 ? 3.634 -14.797 -8.358 1.00 70.12 97 ALA A CA 1
ATOM 729 C C . ALA A 1 97 ? 2.129 -14.791 -8.683 1.00 70.12 97 ALA A C 1
ATOM 731 O O . ALA A 1 97 ? 1.304 -15.074 -7.818 1.00 70.12 97 ALA A O 1
ATOM 732 N N . THR A 1 98 ? 1.758 -14.560 -9.947 1.00 61.94 98 THR A N 1
ATOM 733 C CA . THR A 1 98 ? 0.346 -14.562 -10.383 1.00 61.94 98 THR A CA 1
ATOM 734 C C . THR A 1 98 ? -0.279 -15.958 -10.266 1.00 61.94 98 THR A C 1
ATOM 736 O O . THR A 1 98 ? -1.482 -16.096 -10.059 1.00 61.94 98 THR A O 1
ATOM 739 N N . ARG A 1 99 ? 0.537 -17.015 -10.371 1.00 57.69 99 ARG A N 1
ATOM 740 C CA . ARG A 1 99 ? 0.098 -18.406 -10.203 1.00 57.69 99 ARG A CA 1
ATOM 741 C C . ARG A 1 99 ? -0.077 -18.791 -8.729 1.00 57.69 99 ARG A C 1
ATOM 743 O O . ARG A 1 99 ? -0.920 -19.631 -8.440 1.00 57.69 99 ARG A O 1
ATOM 750 N N . ALA A 1 100 ? 0.688 -18.177 -7.826 1.00 56.19 100 ALA A N 1
ATOM 751 C CA . ALA A 1 100 ? 0.597 -18.388 -6.379 1.00 56.19 100 ALA A CA 1
ATOM 752 C C . ALA A 1 100 ? -0.502 -17.542 -5.705 1.00 56.19 100 ALA A C 1
ATOM 754 O O . ALA A 1 100 ? -1.041 -17.948 -4.684 1.00 56.19 100 ALA A O 1
ATOM 755 N N . GLY A 1 101 ? -0.845 -16.384 -6.278 1.00 51.91 101 GLY A N 1
ATOM 756 C CA . GLY A 1 101 ? -1.846 -15.453 -5.743 1.00 51.91 101 GLY A CA 1
ATOM 757 C C . GLY A 1 101 ? -3.291 -15.695 -6.196 1.00 51.91 101 GLY A C 1
ATOM 758 O O . GLY A 1 101 ? -4.120 -14.801 -6.036 1.00 51.91 101 GLY A O 1
ATOM 759 N N . ARG A 1 102 ? -3.610 -16.850 -6.799 1.00 39.12 102 ARG A N 1
ATOM 760 C CA . ARG A 1 102 ? -4.994 -17.195 -7.157 1.00 39.12 102 ARG A CA 1
ATOM 761 C C . ARG A 1 102 ? -5.642 -17.933 -5.974 1.00 39.12 102 ARG A C 1
ATOM 763 O O . ARG A 1 102 ? -5.069 -18.944 -5.573 1.00 39.12 102 ARG A O 1
ATOM 770 N N . PRO A 1 103 ? -6.769 -17.447 -5.417 1.00 44.22 103 PRO A N 1
ATOM 771 C CA . PRO A 1 103 ? -7.486 -18.165 -4.366 1.00 44.22 103 PRO A CA 1
ATOM 772 C C . PRO A 1 103 ? -7.994 -19.530 -4.850 1.00 44.22 103 PRO A C 1
ATOM 774 O O . PRO A 1 103 ? -8.199 -19.698 -6.081 1.00 44.22 103 PRO A O 1
#

Secondary structure (DSSP, 8-state):
-EETTT----GGGSPTT-PPP--EESSHHHHHHHHHTTS------HHHHHHS--TT------SSSPPPP------SS-SSTTHHHHHHHHHHHHHHHHHHS--

Organism: NCBI:txid67267